Protein AF-A0A838LF25-F1 (afdb_monomer_lite)

Radius of gyration: 15.51 Å; chains: 1; bounding box: 37×24×51 Å

Structure (mmCIF, N/CA/C/O backbone):
data_AF-A0A838LF25-F1
#
_entry.id   AF-A0A838LF25-F1
#
loop_
_atom_site.group_PDB
_atom_site.id
_atom_site.type_symbol
_atom_site.label_atom_id
_atom_site.label_alt_id
_atom_site.label_comp_id
_atom_site.label_asym_id
_atom_site.label_entity_id
_atom_site.label_seq_id
_atom_site.pdbx_PDB_ins_code
_atom_site.Cartn_x
_atom_site.Cartn_y
_atom_site.Cartn_z
_atom_site.occupancy
_atom_site.B_iso_or_equiv
_atom_site.auth_seq_id
_atom_site.auth_comp_id
_atom_site.auth_asym_id
_atom_site.auth_atom_id
_atom_site.pdbx_PDB_model_num
ATOM 1 N N . MET A 1 1 ? 3.768 -1.587 -19.488 1.00 71.62 1 MET A N 1
ATOM 2 C CA . MET A 1 1 ? 3.413 -0.772 -18.300 1.00 71.62 1 MET A CA 1
ATOM 3 C C . MET A 1 1 ? 3.516 -1.615 -17.032 1.00 71.62 1 MET A C 1
ATOM 5 O O . MET A 1 1 ? 2.517 -2.148 -16.562 1.00 71.62 1 MET A O 1
ATOM 9 N N . VAL A 1 2 ? 4.738 -1.776 -16.517 1.00 90.25 2 VAL A N 1
ATOM 10 C CA . VAL A 1 2 ? 5.050 -2.647 -15.368 1.00 90.25 2 VAL A CA 1
ATOM 11 C C . VAL A 1 2 ? 4.482 -2.074 -14.062 1.00 90.25 2 VAL A C 1
ATOM 13 O O . VAL A 1 2 ? 3.783 -2.788 -13.352 1.00 90.25 2 VAL A O 1
ATOM 16 N N . LEU A 1 3 ? 4.662 -0.769 -13.814 1.00 91.81 3 LEU A N 1
ATOM 17 C CA . LEU A 1 3 ? 4.166 -0.090 -12.608 1.00 91.81 3 LEU A CA 1
ATOM 18 C C . LEU A 1 3 ? 2.658 -0.263 -12.395 1.00 91.81 3 LEU A C 1
ATOM 20 O O . LEU A 1 3 ? 2.248 -0.703 -11.329 1.00 91.81 3 LEU A O 1
ATOM 24 N N . ARG A 1 4 ? 1.831 0.036 -13.409 1.00 92.69 4 ARG A N 1
ATOM 25 C CA . ARG A 1 4 ? 0.362 -0.065 -13.290 1.00 92.69 4 ARG A CA 1
ATOM 26 C C . ARG A 1 4 ? -0.086 -1.469 -12.893 1.00 92.69 4 ARG A C 1
ATOM 28 O O . ARG A 1 4 ? -0.935 -1.628 -12.025 1.00 92.69 4 ARG A O 1
ATOM 35 N N . ARG A 1 5 ? 0.501 -2.491 -13.525 1.00 94.06 5 ARG A N 1
ATOM 36 C CA . ARG A 1 5 ? 0.181 -3.891 -13.232 1.00 94.06 5 ARG A CA 1
ATOM 37 C C . ARG A 1 5 ? 0.555 -4.250 -11.797 1.00 94.06 5 ARG A C 1
ATOM 39 O O . ARG A 1 5 ? -0.249 -4.867 -11.108 1.00 94.06 5 ARG A O 1
ATOM 46 N N . THR A 1 6 ? 1.756 -3.874 -11.364 1.00 95.94 6 THR A N 1
ATOM 47 C CA . THR A 1 6 ? 2.221 -4.121 -9.997 1.00 95.94 6 THR A CA 1
ATOM 48 C C . THR A 1 6 ? 1.345 -3.398 -8.979 1.00 95.94 6 THR A C 1
ATOM 50 O O . THR A 1 6 ? 0.920 -4.025 -8.018 1.00 95.94 6 THR A O 1
ATOM 53 N N . ALA A 1 7 ? 1.010 -2.128 -9.208 1.00 96.56 7 ALA A N 1
ATOM 54 C CA . ALA A 1 7 ? 0.180 -1.347 -8.296 1.00 96.56 7 ALA A CA 1
ATOM 55 C C . ALA A 1 7 ? -1.204 -1.988 -8.083 1.00 96.56 7 ALA A C 1
ATOM 57 O O . ALA A 1 7 ? -1.589 -2.242 -6.946 1.00 96.56 7 ALA A O 1
ATOM 58 N N . HIS A 1 8 ? -1.890 -2.387 -9.160 1.00 97.19 8 HIS A N 1
ATOM 59 C CA . HIS A 1 8 ? -3.169 -3.098 -9.038 1.00 97.19 8 HIS A CA 1
ATOM 60 C C . HIS A 1 8 ? -3.037 -4.496 -8.416 1.00 97.19 8 HIS A C 1
ATOM 62 O O . HIS A 1 8 ? -3.968 -4.971 -7.769 1.00 97.19 8 HIS A O 1
ATOM 68 N N . ALA A 1 9 ? -1.894 -5.169 -8.577 1.00 97.56 9 ALA A N 1
ATOM 69 C CA . ALA A 1 9 ? -1.640 -6.435 -7.891 1.00 97.56 9 ALA A CA 1
ATOM 70 C C . ALA A 1 9 ? -1.442 -6.240 -6.377 1.00 97.56 9 ALA A C 1
ATOM 72 O O . ALA A 1 9 ? -1.917 -7.064 -5.595 1.00 97.56 9 ALA A O 1
ATOM 73 N N . ILE A 1 10 ? -0.784 -5.149 -5.964 1.00 98.06 10 ILE A N 1
ATOM 74 C CA . ILE A 1 10 ? -0.663 -4.756 -4.552 1.00 98.06 10 ILE A CA 1
ATOM 75 C C . ILE A 1 10 ? -2.045 -4.413 -3.996 1.00 98.06 10 ILE A C 1
ATOM 77 O O . ILE A 1 10 ? -2.414 -4.944 -2.956 1.00 98.06 10 ILE A O 1
ATOM 81 N N . GLU A 1 11 ? -2.834 -3.601 -4.703 1.00 98.00 11 GLU A N 1
ATOM 82 C CA . GLU A 1 11 ? -4.208 -3.251 -4.318 1.00 98.00 11 GLU A CA 1
ATOM 83 C C . GLU A 1 11 ? -5.072 -4.502 -4.106 1.00 98.00 11 GLU A C 1
ATOM 85 O O . GLU A 1 11 ? -5.653 -4.680 -3.037 1.00 98.00 11 GLU A O 1
ATOM 90 N N . ALA A 1 12 ? -5.095 -5.418 -5.078 1.00 97.81 12 ALA A N 1
ATOM 91 C CA . ALA A 1 12 ? -5.848 -6.666 -4.971 1.00 97.81 12 ALA A CA 1
ATOM 92 C C . ALA A 1 12 ? -5.354 -7.547 -3.810 1.00 97.81 12 ALA A C 1
ATOM 94 O O . ALA A 1 12 ? -6.156 -8.148 -3.092 1.00 97.81 12 ALA A O 1
ATOM 95 N N . GLY A 1 13 ? -4.035 -7.613 -3.599 1.00 97.75 13 GLY A N 1
ATOM 96 C CA . GLY A 1 13 ? -3.437 -8.328 -2.474 1.00 97.75 13 GLY A CA 1
ATOM 97 C C . GLY A 1 13 ? -3.828 -7.724 -1.125 1.00 97.75 13 GLY A C 1
ATOM 98 O O . GLY A 1 13 ? -4.199 -8.459 -0.212 1.00 97.75 13 GLY A O 1
ATOM 99 N N . ALA A 1 14 ? -3.805 -6.398 -1.021 1.00 97.50 14 ALA A N 1
ATOM 100 C CA . ALA A 1 14 ? -4.174 -5.659 0.177 1.00 97.50 14 ALA A CA 1
ATOM 101 C C . ALA A 1 14 ? -5.666 -5.832 0.488 1.00 97.50 14 ALA A C 1
ATOM 103 O O . ALA A 1 14 ? -6.027 -6.118 1.625 1.00 97.50 14 ALA A O 1
ATOM 104 N N . GLN A 1 15 ? -6.532 -5.769 -0.526 1.00 97.19 15 GLN A N 1
ATOM 105 C CA . GLN A 1 15 ? -7.967 -6.033 -0.386 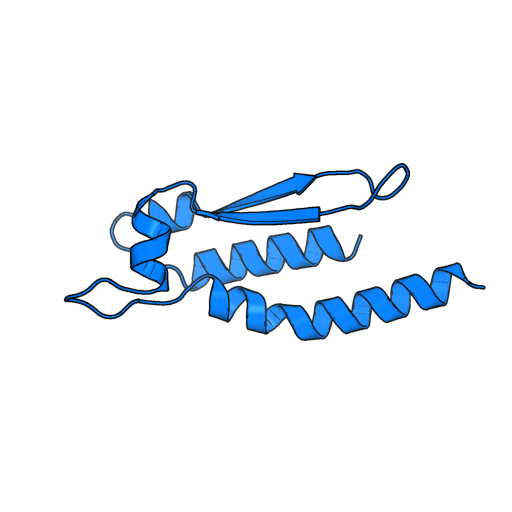1.00 97.19 15 GLN A CA 1
ATOM 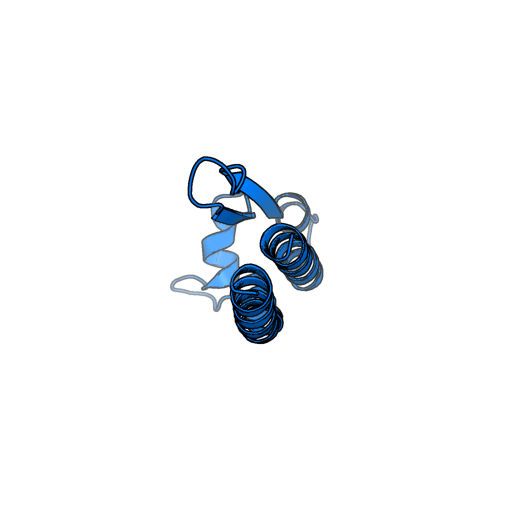106 C C . GLN A 1 15 ? -8.271 -7.472 0.054 1.00 97.19 15 GLN A C 1
ATOM 108 O O . GLN A 1 15 ? -9.236 -7.692 0.784 1.00 97.19 15 GLN A O 1
ATOM 113 N N . ALA A 1 16 ? -7.477 -8.452 -0.386 1.00 97.12 16 ALA A N 1
ATOM 114 C CA . ALA A 1 16 ? -7.640 -9.853 0.005 1.00 97.12 16 ALA A CA 1
ATOM 115 C C . ALA A 1 16 ? -7.166 -10.136 1.440 1.00 97.12 16 ALA A C 1
ATOM 117 O O . ALA A 1 16 ? -7.683 -11.044 2.085 1.00 97.12 16 ALA A O 1
ATOM 118 N N . LEU A 1 17 ? -6.176 -9.382 1.922 1.00 96.81 17 LEU A N 1
ATOM 119 C CA . LEU A 1 17 ? -5.636 -9.502 3.276 1.00 96.81 17 LEU A CA 1
ATOM 120 C C . LEU A 1 17 ? -6.370 -8.634 4.300 1.00 96.81 17 LEU A C 1
ATOM 122 O O . LEU A 1 17 ? -6.278 -8.905 5.496 1.00 96.81 17 LEU A O 1
ATOM 126 N N . ALA A 1 18 ? -7.072 -7.596 3.845 1.00 95.50 18 ALA A N 1
ATOM 127 C CA . ALA A 1 18 ? -7.769 -6.673 4.721 1.00 95.50 18 ALA A CA 1
ATOM 128 C C . ALA A 1 18 ? -8.804 -7.416 5.586 1.00 95.50 18 ALA A C 1
ATOM 130 O O . ALA A 1 18 ? -9.623 -8.172 5.049 1.00 95.50 18 ALA A O 1
ATOM 131 N N . PRO A 1 19 ? -8.815 -7.189 6.911 1.00 92.12 19 PRO A N 1
ATOM 132 C CA . PRO A 1 19 ? -9.817 -7.775 7.785 1.00 92.12 19 PRO A CA 1
ATOM 133 C C . PRO A 1 19 ? -11.213 -7.286 7.392 1.00 92.12 19 PRO A C 1
ATOM 135 O O . PRO A 1 19 ? -11.430 -6.106 7.101 1.00 92.12 19 PRO A O 1
ATOM 138 N N . VAL A 1 20 ? -12.166 -8.217 7.368 1.00 88.06 20 VAL A N 1
ATOM 139 C CA . VAL A 1 20 ? -13.538 -7.952 6.937 1.00 88.06 20 VAL A CA 1
ATOM 140 C C . VAL A 1 20 ? -14.459 -8.016 8.143 1.00 88.06 20 VAL A C 1
ATOM 142 O O . VAL A 1 20 ? -14.742 -9.094 8.655 1.00 88.06 20 VAL A O 1
ATOM 145 N N . ASP A 1 21 ? -14.930 -6.845 8.556 1.00 83.19 21 ASP A N 1
ATOM 146 C CA . ASP A 1 21 ? -16.114 -6.705 9.405 1.00 83.19 21 ASP A CA 1
ATOM 147 C C . ASP A 1 21 ? -17.294 -6.241 8.532 1.00 83.19 21 ASP A C 1
ATOM 149 O O . ASP A 1 21 ? -18.008 -7.053 7.947 1.00 83.19 21 ASP A O 1
ATOM 153 N N . THR A 1 22 ? -17.396 -4.932 8.286 1.00 88.19 22 THR A N 1
ATOM 154 C CA . THR A 1 22 ? -18.370 -4.332 7.350 1.00 88.19 22 THR A CA 1
ATOM 155 C C . THR A 1 22 ? -17.862 -4.239 5.907 1.00 88.19 22 THR A C 1
ATOM 157 O O . THR A 1 22 ? -18.627 -3.951 4.989 1.00 88.19 22 THR A O 1
ATOM 160 N N . GLY A 1 23 ? -16.561 -4.461 5.690 1.00 92.50 23 GLY A N 1
ATOM 161 C CA . GLY A 1 23 ? -15.905 -4.361 4.383 1.00 92.50 23 GLY A CA 1
ATOM 162 C C . GLY A 1 23 ? -15.471 -2.949 3.969 1.00 92.50 23 GLY A C 1
ATOM 163 O O . GLY A 1 23 ? -14.821 -2.814 2.934 1.00 92.50 23 GLY A O 1
ATOM 164 N N . THR A 1 24 ? -15.748 -1.911 4.769 1.00 95.56 24 THR A N 1
ATOM 165 C CA . THR A 1 24 ? -15.383 -0.515 4.451 1.00 95.56 24 THR A CA 1
ATOM 166 C C . THR A 1 24 ? -13.883 -0.337 4.226 1.00 95.56 24 THR A C 1
ATOM 168 O O . THR A 1 24 ? -13.487 0.265 3.232 1.00 95.56 24 THR A O 1
ATOM 171 N N . LEU A 1 25 ? -13.041 -0.908 5.098 1.00 95.06 25 LEU A N 1
ATOM 172 C CA . LEU A 1 25 ? -11.587 -0.850 4.937 1.00 95.06 25 LEU A CA 1
ATOM 173 C C . LEU A 1 25 ? -11.163 -1.433 3.589 1.00 95.06 25 LEU A C 1
ATOM 175 O O . LEU A 1 25 ? -10.497 -0.761 2.809 1.00 95.06 25 LEU A O 1
ATOM 179 N N . ARG A 1 26 ? -11.610 -2.657 3.289 1.00 95.38 26 ARG A N 1
ATOM 180 C CA . ARG A 1 26 ? -11.324 -3.332 2.022 1.00 95.38 26 ARG A CA 1
ATOM 181 C C . ARG A 1 26 ? -11.762 -2.490 0.821 1.00 95.38 26 ARG A C 1
ATOM 183 O O . ARG A 1 26 ? -10.991 -2.339 -0.116 1.00 95.38 26 ARG A O 1
ATOM 190 N N . ALA A 1 27 ? -1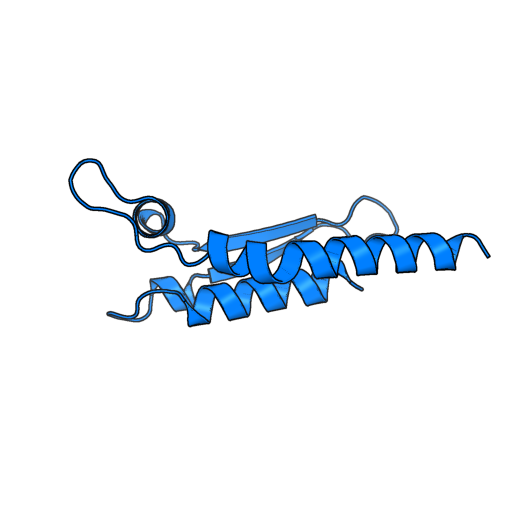2.974 -1.942 0.851 1.00 96.50 27 ALA A N 1
ATOM 191 C CA . ALA A 1 27 ? -13.510 -1.129 -0.240 1.00 96.50 27 ALA A CA 1
ATOM 192 C C . ALA A 1 27 ? -12.786 0.220 -0.409 1.00 96.50 27 ALA A C 1
ATOM 194 O O . ALA A 1 27 ? -12.808 0.791 -1.494 1.00 96.50 27 ALA A O 1
ATOM 195 N N . SER A 1 28 ? -12.149 0.727 0.649 1.00 96.19 28 SER A N 1
ATOM 196 C CA . SER A 1 28 ? -11.420 2.001 0.631 1.00 96.19 28 SER A CA 1
ATOM 197 C C . SER A 1 28 ? -10.007 1.912 0.051 1.00 96.19 28 SER A C 1
ATOM 199 O O . SER A 1 28 ? -9.402 2.945 -0.229 1.00 96.19 28 SER A O 1
ATOM 201 N N . ILE A 1 29 ? -9.459 0.701 -0.101 1.00 97.19 29 ILE A N 1
ATOM 202 C CA . ILE A 1 29 ? -8.113 0.500 -0.641 1.00 97.19 29 ILE A CA 1
ATOM 203 C C . ILE A 1 29 ? -8.156 0.722 -2.146 1.00 97.19 29 ILE A C 1
ATOM 205 O O . ILE A 1 29 ? -8.831 -0.022 -2.860 1.00 97.19 29 ILE A O 1
ATOM 209 N N . SER A 1 30 ? -7.413 1.720 -2.614 1.00 97.06 30 SER A N 1
ATOM 210 C CA . SER A 1 30 ? -7.369 2.104 -4.024 1.00 97.06 30 SER A CA 1
ATOM 211 C C . SER A 1 30 ? -5.956 2.473 -4.471 1.00 97.06 30 SER A C 1
ATOM 213 O O . SER A 1 30 ? -5.075 2.735 -3.648 1.00 97.06 30 SER A O 1
ATOM 215 N N . THR A 1 31 ? -5.747 2.472 -5.788 1.00 97.38 31 THR A N 1
ATOM 216 C CA . THR A 1 31 ? -4.509 2.920 -6.432 1.00 97.38 31 THR A CA 1
ATOM 217 C C . THR A 1 31 ? -4.725 4.259 -7.130 1.00 97.38 31 THR A C 1
ATOM 219 O O . THR A 1 31 ? -5.574 4.368 -8.016 1.00 97.38 31 THR A O 1
ATOM 222 N N . THR A 1 32 ? -3.883 5.243 -6.826 1.00 95.75 32 THR A N 1
ATOM 223 C CA . THR A 1 32 ? -3.777 6.496 -7.584 1.00 95.75 32 THR A CA 1
ATOM 224 C C . THR A 1 32 ? -2.486 6.495 -8.394 1.00 95.75 32 THR A C 1
ATOM 226 O O . THR A 1 32 ? -1.398 6.327 -7.850 1.00 95.75 32 THR A O 1
ATOM 229 N N . LEU A 1 33 ? -2.596 6.668 -9.713 1.00 93.12 33 LEU A N 1
ATOM 230 C CA . LEU A 1 33 ? -1.453 6.736 -10.625 1.00 93.12 33 LEU A CA 1
ATOM 231 C C . LEU A 1 33 ? -1.175 8.188 -11.009 1.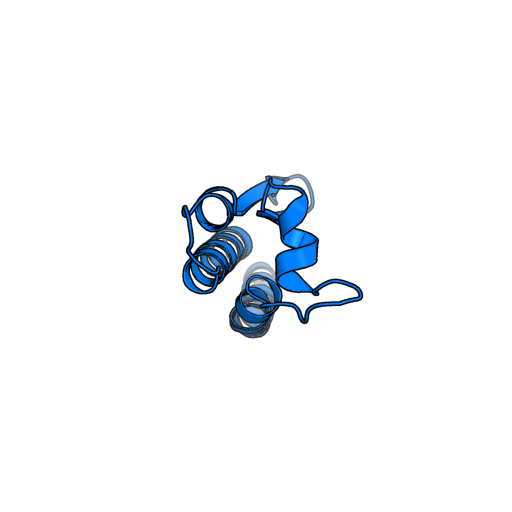00 93.12 33 LEU A C 1
ATOM 233 O O . LEU A 1 33 ? -2.077 8.886 -11.470 1.00 93.12 33 LEU A O 1
ATOM 237 N N . SER A 1 34 ? 0.086 8.593 -10.908 1.00 92.50 34 SER A N 1
ATOM 238 C CA . SER A 1 34 ? 0.552 9.930 -11.272 1.00 92.50 34 SER A CA 1
ATOM 239 C C . SER A 1 34 ? 1.636 9.847 -12.345 1.00 92.50 34 SER A C 1
ATOM 241 O O . SER A 1 34 ? 2.522 8.993 -12.293 1.00 92.50 34 SER A O 1
ATOM 243 N N . GLY A 1 35 ? 1.560 10.743 -13.331 1.00 86.44 35 GLY A N 1
ATOM 244 C CA . GLY A 1 35 ? 2.479 10.784 -14.471 1.00 86.44 35 GLY A CA 1
ATOM 245 C C . GLY A 1 35 ? 2.151 9.786 -15.591 1.00 86.44 35 GLY A C 1
ATOM 246 O O . GLY A 1 35 ? 1.364 8.847 -15.439 1.00 86.44 35 GLY A O 1
ATOM 247 N N . ASP A 1 36 ? 2.758 10.007 -16.758 1.00 78.56 36 ASP A N 1
ATOM 248 C CA . ASP A 1 36 ? 2.539 9.217 -17.978 1.00 78.56 36 ASP A CA 1
ATOM 249 C C . ASP A 1 36 ? 3.766 8.398 -18.415 1.00 78.56 36 ASP A C 1
ATOM 251 O O . ASP A 1 36 ? 3.667 7.607 -19.356 1.00 78.56 36 ASP A O 1
ATOM 255 N N . GLY A 1 37 ? 4.909 8.570 -17.738 1.00 72.75 37 GLY A N 1
ATOM 256 C CA . GLY A 1 37 ? 6.180 7.930 -18.082 1.00 72.75 37 GLY A CA 1
ATOM 257 C C . GLY A 1 37 ? 6.809 8.428 -19.388 1.00 72.75 37 GLY A C 1
ATOM 258 O O . GLY A 1 37 ? 7.841 7.904 -19.788 1.00 72.75 37 GLY A O 1
ATOM 259 N N . ARG A 1 38 ? 6.199 9.410 -20.064 1.00 72.06 38 ARG A N 1
ATOM 260 C CA . ARG A 1 38 ? 6.697 10.016 -21.312 1.00 72.06 38 ARG A CA 1
ATOM 261 C C . ARG A 1 38 ? 7.344 11.369 -21.055 1.00 72.06 38 ARG A C 1
ATOM 263 O O . ARG A 1 38 ? 8.354 11.694 -21.666 1.00 72.06 38 ARG A O 1
ATOM 270 N N . SER A 1 39 ? 6.738 12.139 -20.155 1.00 67.00 39 SER A N 1
ATOM 271 C CA . SER A 1 39 ? 7.081 13.539 -19.882 1.00 67.00 39 SER A CA 1
ATOM 272 C C . SER A 1 39 ? 7.675 13.733 -18.481 1.00 67.00 39 SER A C 1
ATOM 274 O O . SER A 1 39 ? 8.166 14.809 -18.154 1.00 67.00 39 SER A O 1
ATOM 276 N N . GLY A 1 40 ? 7.610 12.699 -17.637 1.00 74.12 40 GLY A N 1
ATOM 277 C CA . GLY A 1 40 ? 8.060 12.714 -16.250 1.00 74.12 40 GLY A CA 1
ATOM 278 C C . GLY A 1 40 ? 7.976 11.332 -15.604 1.00 74.12 40 GLY A C 1
ATOM 279 O O . GLY A 1 40 ? 7.481 10.376 -16.208 1.00 74.12 40 GLY A O 1
ATOM 280 N N . ALA A 1 41 ? 8.469 11.231 -14.368 1.00 82.50 41 ALA A N 1
ATOM 281 C CA . ALA A 1 41 ? 8.429 9.989 -13.606 1.00 82.50 41 ALA A CA 1
ATOM 282 C C . ALA A 1 41 ? 6.982 9.529 -13.380 1.00 82.50 41 ALA A C 1
ATOM 284 O O . ALA A 1 41 ? 6.087 10.333 -13.115 1.00 82.50 41 ALA A O 1
ATOM 285 N N . MET A 1 42 ? 6.769 8.220 -13.481 1.00 89.12 42 MET A N 1
ATOM 286 C CA . MET A 1 42 ? 5.491 7.594 -13.178 1.00 89.12 42 MET A CA 1
ATOM 287 C C . MET A 1 42 ? 5.522 7.060 -11.745 1.00 89.12 42 MET A C 1
ATOM 289 O O . MET A 1 42 ? 6.460 6.349 -11.380 1.00 89.12 42 MET A O 1
ATOM 293 N N . SER A 1 43 ? 4.504 7.366 -10.947 1.00 91.69 43 SER A N 1
ATOM 294 C CA . SER A 1 43 ? 4.366 6.878 -9.573 1.00 91.69 43 SER A CA 1
ATOM 295 C C . SER A 1 43 ? 2.972 6.307 -9.319 1.00 91.69 43 SER A C 1
ATOM 297 O O . SER A 1 43 ? 2.013 6.599 -10.037 1.00 91.69 43 SER A O 1
ATOM 299 N N . ALA A 1 44 ? 2.881 5.432 -8.320 1.00 94.31 44 ALA A N 1
ATOM 300 C CA . ALA A 1 44 ? 1.633 4.850 -7.856 1.00 94.31 44 ALA A CA 1
ATOM 301 C C . ALA A 1 44 ? 1.565 4.984 -6.335 1.00 94.31 44 ALA A C 1
ATOM 303 O O . ALA A 1 44 ? 2.504 4.595 -5.642 1.00 94.31 44 ALA A O 1
ATOM 304 N N . GLU A 1 45 ? 0.460 5.519 -5.839 1.00 96.38 45 GLU A N 1
ATOM 305 C CA . GLU A 1 45 ? 0.121 5.558 -4.422 1.00 96.38 45 GLU A CA 1
ATOM 306 C C . GLU A 1 45 ? -0.975 4.524 -4.172 1.00 96.38 45 GLU A C 1
ATOM 308 O O . GLU A 1 45 ? -1.990 4.522 -4.870 1.00 96.38 45 GLU A O 1
ATOM 313 N N . ILE A 1 46 ? -0.746 3.613 -3.225 1.00 97.38 46 ILE A N 1
ATOM 314 C CA . ILE A 1 46 ? -1.686 2.545 -2.878 1.00 97.38 46 ILE A CA 1
ATOM 315 C C . ILE A 1 46 ? -1.955 2.623 -1.384 1.00 97.38 46 ILE A C 1
ATOM 317 O O . ILE A 1 46 ? -1.020 2.579 -0.585 1.00 97.38 46 ILE A O 1
ATOM 321 N N . GLY A 1 47 ? -3.225 2.697 -1.006 1.00 96.38 47 GLY A N 1
ATOM 322 C CA . GLY A 1 47 ? -3.596 2.740 0.398 1.00 96.38 47 GLY A CA 1
ATOM 323 C C . GLY A 1 47 ? -5.098 2.865 0.624 1.00 96.38 47 GLY A C 1
ATOM 324 O O . GLY A 1 47 ? -5.862 3.068 -0.325 1.00 96.38 47 GLY A O 1
ATOM 325 N N . PRO A 1 48 ? -5.536 2.703 1.880 1.00 96.00 48 PRO A N 1
ATOM 326 C CA . PRO A 1 48 ? -6.904 2.993 2.281 1.00 96.00 48 PRO A CA 1
ATOM 327 C C . PRO A 1 48 ? -7.161 4.506 2.303 1.00 96.00 48 PRO A C 1
ATOM 329 O O . PRO A 1 48 ? -6.299 5.279 2.711 1.00 96.00 48 PRO A O 1
ATOM 332 N N . THR A 1 49 ? -8.374 4.927 1.946 1.00 95.50 49 THR A N 1
ATOM 333 C CA . THR A 1 49 ? -8.828 6.321 2.132 1.00 95.50 49 THR A CA 1
ATOM 334 C C . THR A 1 49 ? -9.418 6.590 3.517 1.00 95.50 49 THR A C 1
ATOM 336 O O . THR A 1 49 ? -9.774 7.724 3.827 1.00 95.50 49 THR A O 1
ATOM 339 N N . VAL A 1 50 ? -9.547 5.556 4.352 1.00 95.62 50 VAL A N 1
ATOM 340 C CA . VAL A 1 50 ? -10.046 5.676 5.725 1.00 95.62 50 VAL A CA 1
ATOM 341 C C . VAL A 1 50 ? -8.909 5.928 6.713 1.00 95.62 50 VAL A C 1
ATOM 343 O O . VAL A 1 50 ? -7.911 5.206 6.722 1.00 95.62 50 VAL A O 1
ATOM 346 N N . ASP A 1 51 ? -9.106 6.891 7.613 1.00 94.19 51 ASP A N 1
ATOM 347 C CA . ASP A 1 51 ? -8.081 7.327 8.574 1.00 94.19 51 ASP A CA 1
ATOM 348 C C . ASP A 1 51 ? -7.604 6.202 9.503 1.00 94.19 51 ASP A C 1
ATOM 350 O O . ASP A 1 51 ? -6.430 6.126 9.861 1.00 94.19 51 ASP A O 1
ATOM 354 N N . TYR A 1 52 ? -8.498 5.281 9.876 1.00 93.75 52 TYR A N 1
ATOM 355 C CA . TYR A 1 52 ? -8.156 4.188 10.786 1.00 93.75 52 TYR A CA 1
ATOM 356 C C . TYR A 1 52 ? -7.321 3.074 10.136 1.00 93.75 52 TYR A C 1
ATOM 358 O O . TYR A 1 52 ? -6.847 2.181 10.841 1.00 93.75 52 TYR A O 1
ATOM 366 N N . GLY A 1 53 ? -7.107 3.111 8.815 1.00 95.06 53 GLY A N 1
ATOM 367 C CA . GLY A 1 53 ? -6.323 2.103 8.099 1.00 95.06 53 GLY A CA 1
ATOM 368 C C . GLY A 1 53 ? -4.886 1.980 8.615 1.00 95.06 53 GLY A C 1
ATOM 369 O O . GLY A 1 53 ? -4.351 0.874 8.671 1.00 95.06 53 GLY A O 1
ATOM 370 N N . ILE A 1 54 ? -4.291 3.083 9.084 1.00 96.31 54 ILE A N 1
ATOM 371 C CA . ILE A 1 54 ? -2.949 3.073 9.684 1.00 96.31 54 ILE A CA 1
ATOM 372 C C . ILE A 1 54 ? -2.903 2.272 10.990 1.00 96.31 54 ILE A C 1
ATOM 374 O O . ILE A 1 54 ? -1.972 1.501 11.216 1.00 96.31 54 ILE A O 1
ATOM 378 N N . TYR A 1 55 ? -3.930 2.404 11.829 1.00 96.44 55 TYR A N 1
ATOM 379 C CA . TYR A 1 55 ? -4.037 1.645 13.071 1.00 96.44 55 TYR A CA 1
ATOM 380 C C . TYR A 1 55 ? -4.342 0.178 12.792 1.00 96.44 55 TYR A C 1
ATOM 382 O O . TYR A 1 55 ? -3.891 -0.688 13.535 1.00 96.44 55 TYR A O 1
ATOM 390 N N . GLN A 1 56 ? -5.066 -0.116 11.707 1.00 96.31 56 GLN A N 1
ATOM 391 C CA . GLN A 1 56 ? -5.268 -1.496 11.294 1.00 96.31 56 GLN A CA 1
ATOM 392 C C . GLN A 1 56 ? -3.951 -2.147 10.862 1.00 96.31 56 GLN A C 1
ATOM 394 O O . GLN A 1 56 ? -3.700 -3.281 11.251 1.00 96.31 56 GLN A O 1
ATOM 399 N N . GLU A 1 57 ? -3.106 -1.444 10.106 1.00 97.00 57 GLU A N 1
ATOM 400 C CA . GLU A 1 57 ? -1.822 -1.974 9.634 1.00 97.00 57 GLU A CA 1
ATOM 401 C C . GLU A 1 57 ? -0.830 -2.183 10.790 1.00 97.00 57 GLU A C 1
ATOM 403 O O . GLU A 1 57 ? -0.288 -3.274 10.958 1.00 97.00 57 GLU A O 1
ATOM 408 N N . TYR A 1 58 ? -0.612 -1.152 11.611 1.00 97.31 58 TYR A N 1
ATOM 409 C CA . TYR A 1 58 ? 0.485 -1.126 12.588 1.00 97.31 58 TYR A CA 1
ATOM 410 C C . TYR A 1 58 ? 0.056 -1.397 14.032 1.00 97.31 58 TYR A C 1
ATOM 412 O O . TYR A 1 58 ? 0.893 -1.711 14.878 1.00 97.31 58 TYR A O 1
ATOM 420 N N . GLY A 1 59 ? -1.239 -1.314 14.321 1.00 96.69 59 GLY A N 1
ATOM 421 C CA . GLY A 1 59 ? -1.777 -1.411 15.671 1.00 96.69 59 GLY A CA 1
ATOM 422 C C . GLY A 1 59 ? -1.835 -0.069 16.390 1.00 96.69 59 GLY A C 1
ATOM 423 O O . GLY A 1 59 ? -1.583 1.003 15.837 1.00 96.69 59 GLY A O 1
ATOM 424 N N . THR A 1 60 ? -2.196 -0.149 17.662 1.00 95.50 60 THR A N 1
ATOM 425 C CA . THR A 1 60 ? -2.284 0.975 18.594 1.00 95.50 60 THR A CA 1
ATOM 426 C C . THR A 1 60 ? -1.449 0.678 19.839 1.00 95.50 60 THR A C 1
ATOM 428 O O . THR A 1 60 ? -0.812 -0.368 19.951 1.00 95.50 60 THR A O 1
ATOM 431 N N . SER A 1 61 ? -1.456 1.584 20.818 1.00 95.69 61 SER A N 1
ATOM 432 C CA . SER A 1 61 ? -0.762 1.377 22.095 1.00 95.69 61 SER A CA 1
ATOM 433 C C . SER A 1 61 ? -1.296 0.195 22.914 1.00 95.69 61 SER A C 1
ATOM 435 O O . SER A 1 61 ? -0.603 -0.273 23.815 1.00 95.69 61 SER A O 1
ATOM 437 N N . THR A 1 62 ? -2.511 -0.283 22.633 1.00 95.62 62 THR A N 1
ATOM 438 C CA . THR A 1 62 ? -3.193 -1.319 23.424 1.00 95.62 62 THR A CA 1
ATOM 439 C C . THR A 1 62 ? -3.551 -2.570 22.627 1.00 95.62 62 THR A C 1
ATOM 441 O O . THR A 1 62 ? -3.912 -3.580 23.231 1.00 95.62 62 THR A O 1
ATOM 444 N N . GLN A 1 63 ? -3.449 -2.536 21.295 1.00 95.38 63 GLN A N 1
ATOM 445 C CA . GLN A 1 63 ? -3.809 -3.656 20.430 1.00 95.38 63 GLN A CA 1
ATOM 446 C C . GLN A 1 63 ? -2.810 -3.807 19.273 1.00 95.38 63 GLN A C 1
ATOM 448 O O . GLN A 1 63 ? -2.478 -2.807 18.635 1.00 95.38 63 GLN A O 1
ATOM 453 N N . PRO A 1 64 ? -2.344 -5.032 18.962 1.00 96.44 64 PRO A N 1
ATOM 454 C CA . PRO A 1 64 ? -1.475 -5.258 17.811 1.00 96.44 64 PRO A CA 1
ATOM 455 C C . PRO A 1 64 ? -2.202 -4.997 16.485 1.00 96.44 64 PRO A C 1
ATOM 457 O O . PRO A 1 64 ? -3.416 -5.183 16.379 1.00 96.44 64 PRO A O 1
ATOM 460 N N . GLY A 1 65 ? -1.438 -4.605 15.465 1.00 96.25 65 GLY A N 1
ATOM 461 C CA . GLY A 1 65 ? -1.939 -4.447 14.102 1.00 96.25 65 GLY A CA 1
ATOM 462 C C . GLY A 1 65 ? -2.291 -5.779 13.445 1.00 96.25 65 GLY A C 1
ATOM 463 O O . GLY A 1 65 ? -1.822 -6.846 13.842 1.00 96.25 65 GLY A O 1
ATOM 464 N N . THR A 1 66 ? -3.109 -5.706 12.403 1.00 96.25 66 THR A N 1
ATOM 465 C CA . THR A 1 66 ? -3.351 -6.783 11.436 1.00 96.25 66 THR A CA 1
ATOM 466 C C . THR A 1 66 ? -2.907 -6.286 10.058 1.00 96.25 66 THR A C 1
ATOM 468 O O . THR A 1 66 ? -3.725 -5.731 9.319 1.00 96.25 66 THR A O 1
ATOM 471 N N . PRO A 1 67 ? -1.614 -6.451 9.722 1.00 97.12 67 PRO A N 1
ATOM 472 C CA . PRO A 1 67 ? -1.051 -5.947 8.478 1.00 97.12 67 PRO A CA 1
ATOM 473 C C . PRO A 1 67 ? -1.738 -6.543 7.248 1.00 97.12 67 PRO A C 1
ATOM 475 O O . PRO A 1 67 ? -1.949 -7.755 7.161 1.00 97.12 67 PRO A O 1
ATOM 478 N N . PHE A 1 68 ? -2.034 -5.694 6.272 1.00 97.31 68 PHE A N 1
ATOM 479 C CA . PHE A 1 68 ? -2.652 -6.061 5.001 1.00 97.31 68 PHE A CA 1
ATOM 480 C C . PHE A 1 68 ? -1.929 -5.423 3.812 1.00 97.31 68 PHE A C 1
ATOM 482 O O . PHE A 1 68 ? -1.790 -6.069 2.771 1.00 97.31 68 PHE A O 1
ATOM 489 N N . LEU A 1 69 ? -1.426 -4.193 3.956 1.00 97.38 69 LEU A N 1
ATOM 490 C CA . LEU A 1 69 ? -0.782 -3.454 2.872 1.00 97.38 69 LEU A CA 1
ATOM 491 C C . LEU A 1 69 ? 0.702 -3.814 2.739 1.00 97.38 69 LEU A C 1
ATOM 493 O O . LEU A 1 69 ? 1.150 -4.113 1.632 1.00 97.38 69 LEU A O 1
ATOM 497 N N . GLY A 1 70 ? 1.447 -3.859 3.846 1.00 97.00 70 GLY A N 1
ATOM 498 C CA . GLY A 1 70 ? 2.858 -4.257 3.867 1.00 97.00 70 GLY A CA 1
ATOM 499 C C . GLY A 1 70 ? 3.080 -5.654 3.277 1.00 97.00 70 GLY A C 1
ATOM 500 O O . GLY A 1 70 ? 3.810 -5.789 2.294 1.00 97.00 70 GLY A O 1
ATOM 501 N N . PRO A 1 71 ? 2.360 -6.693 3.743 1.00 98.00 71 PRO A N 1
ATOM 502 C CA . PRO A 1 71 ? 2.488 -8.028 3.165 1.00 98.00 71 PRO A CA 1
ATOM 503 C C . PRO A 1 71 ? 2.053 -8.109 1.691 1.00 98.00 71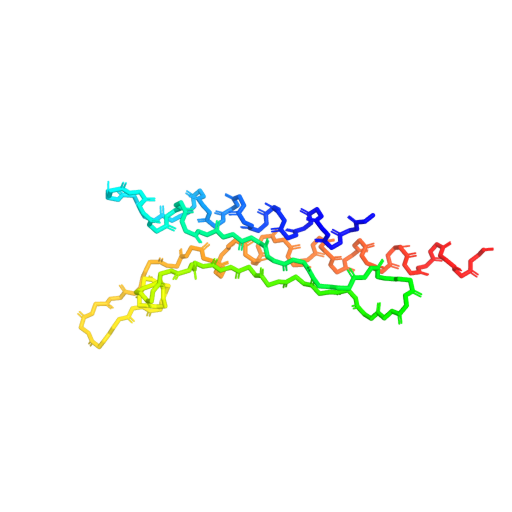 PRO A C 1
ATOM 505 O O . PRO A 1 71 ? 2.544 -8.960 0.947 1.00 98.00 71 PRO A O 1
ATOM 508 N N . ALA A 1 72 ? 1.121 -7.258 1.243 1.00 97.69 72 ALA A N 1
ATOM 509 C CA . ALA A 1 72 ? 0.739 -7.186 -0.167 1.00 97.69 72 ALA A CA 1
ATOM 510 C C . ALA A 1 72 ? 1.845 -6.566 -1.032 1.00 97.69 72 ALA A C 1
ATOM 512 O O . ALA A 1 72 ? 2.097 -7.050 -2.138 1.00 97.69 72 ALA A O 1
ATOM 513 N N . TYR A 1 73 ? 2.522 -5.539 -0.517 1.00 97.50 73 TYR A N 1
ATOM 514 C CA . TYR A 1 73 ? 3.679 -4.914 -1.149 1.00 97.50 73 TYR A CA 1
ATOM 515 C C . TYR A 1 73 ? 4.857 -5.889 -1.270 1.00 97.50 73 TYR A C 1
ATOM 517 O O . TYR A 1 73 ? 5.384 -6.083 -2.371 1.00 97.50 73 TYR A O 1
ATOM 525 N N . ASP A 1 74 ? 5.209 -6.574 -0.180 1.00 97.62 74 ASP A N 1
ATOM 526 C CA . ASP A 1 74 ? 6.352 -7.497 -0.133 1.00 97.62 74 ASP A CA 1
ATOM 527 C C . ASP A 1 74 ? 6.227 -8.631 -1.159 1.00 97.62 74 ASP A C 1
ATOM 529 O O . ASP A 1 74 ? 7.204 -9.041 -1.783 1.00 97.62 74 ASP A O 1
ATOM 533 N N . ARG A 1 75 ? 5.001 -9.099 -1.420 1.00 97.38 75 ARG A N 1
ATOM 534 C CA . ARG A 1 75 ? 4.733 -10.123 -2.446 1.00 97.38 75 ARG A CA 1
ATOM 535 C C . ARG A 1 75 ? 5.043 -9.666 -3.871 1.00 97.38 75 ARG A C 1
ATOM 537 O O . ARG A 1 75 ? 5.184 -10.514 -4.750 1.00 97.38 75 ARG A O 1
ATOM 544 N N . GLN A 1 76 ? 5.085 -8.361 -4.127 1.00 96.44 76 GLN A N 1
ATOM 545 C CA . GLN A 1 76 ? 5.177 -7.800 -5.477 1.00 96.44 76 GLN A CA 1
ATOM 546 C C . GLN A 1 76 ? 6.513 -7.103 -5.757 1.00 96.44 76 GLN A C 1
ATOM 548 O O . GLN A 1 76 ? 6.915 -7.021 -6.922 1.00 96.44 76 GLN A O 1
ATOM 553 N N . ILE A 1 77 ? 7.216 -6.620 -4.728 1.00 94.19 77 ILE A N 1
ATOM 554 C CA . ILE A 1 77 ? 8.372 -5.731 -4.901 1.00 94.19 77 ILE A CA 1
ATOM 555 C C . ILE A 1 77 ? 9.549 -6.379 -5.646 1.00 94.19 77 ILE A C 1
ATOM 557 O O . ILE A 1 77 ? 10.147 -5.761 -6.534 1.00 94.19 77 ILE A O 1
ATOM 561 N N . ASP A 1 78 ? 9.831 -7.651 -5.373 1.00 95.25 78 ASP A N 1
ATOM 562 C CA . ASP A 1 78 ? 10.912 -8.383 -6.041 1.00 95.25 78 ASP A CA 1
ATOM 563 C C . ASP A 1 78 ? 10.630 -8.564 -7.537 1.00 95.25 78 ASP A C 1
ATOM 565 O O . ASP A 1 78 ? 11.494 -8.335 -8.390 1.00 95.25 78 ASP A O 1
ATOM 569 N N . GLY A 1 79 ? 9.397 -8.955 -7.870 1.00 94.12 79 GLY A N 1
ATOM 570 C CA . GLY A 1 79 ? 8.954 -9.123 -9.253 1.00 94.12 79 GLY A CA 1
ATOM 571 C C . GLY A 1 79 ? 8.951 -7.800 -10.014 1.00 94.12 79 GLY A C 1
ATOM 572 O O . GLY A 1 79 ? 9.395 -7.745 -11.162 1.00 94.12 79 GLY A O 1
ATOM 573 N N . TYR A 1 80 ? 8.516 -6.726 -9.356 1.00 93.75 80 TYR A N 1
ATOM 574 C CA . TYR A 1 80 ? 8.529 -5.374 -9.904 1.00 93.75 80 TYR A CA 1
ATOM 575 C C . TYR A 1 80 ? 9.941 -4.905 -10.255 1.00 93.75 80 TYR A C 1
ATOM 577 O O . TYR A 1 80 ? 10.178 -4.474 -11.383 1.00 93.75 80 TYR A O 1
ATOM 585 N N . THR A 1 81 ? 10.889 -5.059 -9.329 1.00 93.38 81 THR A N 1
ATOM 586 C CA . THR A 1 81 ? 12.282 -4.630 -9.520 1.00 93.38 81 THR A CA 1
ATOM 587 C C . THR A 1 81 ? 12.934 -5.355 -10.698 1.00 93.38 81 THR A C 1
ATOM 589 O O . THR A 1 81 ? 13.575 -4.731 -11.545 1.00 93.38 81 THR A O 1
ATOM 592 N N . ARG A 1 82 ? 12.711 -6.670 -10.820 1.00 94.06 82 ARG A N 1
ATOM 593 C CA . ARG A 1 82 ? 13.215 -7.462 -11.956 1.00 94.06 82 ARG A CA 1
ATOM 594 C C . ARG A 1 82 ? 12.581 -7.038 -13.280 1.00 94.06 82 ARG A C 1
ATOM 596 O O . ARG A 1 82 ? 13.288 -6.890 -14.273 1.00 94.06 82 ARG A O 1
ATOM 603 N N . ALA A 1 83 ? 11.265 -6.836 -13.299 1.00 91.50 83 ALA A N 1
ATOM 604 C CA . ALA A 1 83 ? 10.545 -6.429 -14.501 1.00 91.50 83 ALA A CA 1
ATOM 605 C C . ALA A 1 83 ? 10.935 -5.013 -14.961 1.00 91.50 83 ALA A C 1
ATOM 607 O O . ALA A 1 83 ? 11.041 -4.771 -16.163 1.00 91.50 83 ALA A O 1
ATOM 608 N N . LEU A 1 84 ? 11.199 -4.096 -14.025 1.00 89.56 84 LEU A N 1
ATOM 609 C CA . LEU A 1 84 ? 11.761 -2.780 -14.329 1.00 89.56 84 LEU A CA 1
ATOM 610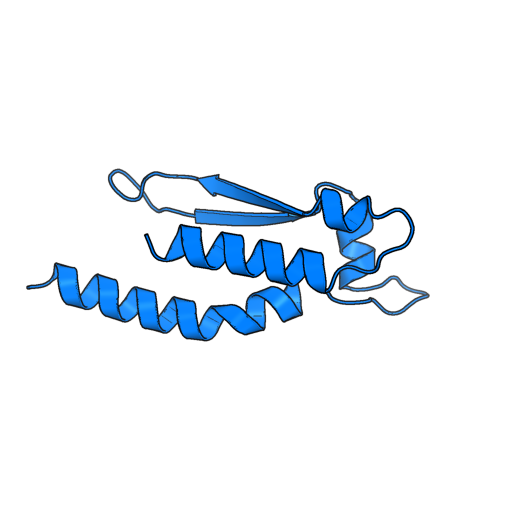 C C . LEU A 1 84 ? 13.148 -2.884 -14.966 1.00 89.56 84 LEU A C 1
ATOM 612 O O . LEU A 1 84 ? 13.385 -2.258 -15.995 1.00 89.56 84 LEU A O 1
ATOM 616 N N . ALA A 1 85 ? 14.046 -3.689 -14.389 1.00 89.81 85 ALA A N 1
ATOM 617 C CA . ALA A 1 85 ? 15.393 -3.867 -14.928 1.00 89.81 85 ALA A CA 1
ATOM 618 C C . ALA A 1 85 ? 15.372 -4.420 -16.365 1.00 89.81 85 ALA A C 1
ATOM 620 O O . ALA A 1 85 ? 16.125 -3.959 -17.218 1.00 89.81 85 ALA A O 1
ATOM 621 N N . GLN A 1 86 ? 14.471 -5.366 -16.653 1.00 89.62 86 GLN A N 1
ATOM 622 C CA . GLN A 1 86 ? 14.282 -5.909 -18.003 1.00 89.62 86 GLN A CA 1
ATOM 623 C C . GLN A 1 86 ? 13.749 -4.862 -18.986 1.00 89.62 86 GLN A C 1
ATOM 625 O O . GLN A 1 86 ? 14.248 -4.774 -20.104 1.00 89.62 86 GLN A O 1
ATOM 630 N N . ALA A 1 87 ? 12.764 -4.060 -18.568 1.00 85.62 87 ALA A N 1
ATOM 631 C CA . ALA A 1 87 ? 12.203 -3.002 -19.404 1.00 85.62 87 ALA A CA 1
ATOM 632 C C . ALA A 1 87 ? 13.258 -1.941 -19.761 1.00 85.62 87 ALA A C 1
ATOM 634 O O . ALA A 1 87 ? 13.387 -1.576 -20.927 1.00 85.62 87 ALA A O 1
ATOM 635 N N . ALA A 1 88 ? 14.066 -1.521 -18.783 1.00 82.56 88 ALA A N 1
ATOM 636 C CA . ALA A 1 88 ? 15.164 -0.586 -19.012 1.00 82.56 88 ALA A CA 1
ATOM 637 C C . ALA A 1 88 ? 16.237 -1.171 -19.947 1.00 82.56 88 ALA A C 1
ATOM 639 O O . ALA A 1 88 ? 16.724 -0.480 -20.833 1.00 82.56 88 ALA A O 1
ATOM 640 N N . ALA A 1 89 ? 16.576 -2.456 -19.801 1.00 80.62 89 ALA A N 1
ATOM 641 C CA . ALA A 1 89 ? 17.537 -3.116 -20.684 1.00 80.62 89 ALA A CA 1
ATOM 642 C C . ALA A 1 89 ? 17.044 -3.212 -22.140 1.00 80.62 89 ALA A C 1
ATOM 644 O O . ALA A 1 89 ? 17.853 -3.141 -23.061 1.00 80.62 89 ALA A O 1
ATOM 645 N N . SER A 1 90 ? 15.731 -3.357 -22.357 1.00 74.38 90 SER A N 1
ATOM 646 C CA . SER A 1 90 ? 15.144 -3.432 -23.701 1.00 74.38 90 SER A CA 1
ATOM 647 C C . SER A 1 90 ? 15.026 -2.090 -24.430 1.00 74.38 90 SER A C 1
ATOM 649 O O . SER A 1 90 ? 14.887 -2.101 -25.644 1.00 74.38 90 SER A O 1
ATOM 651 N N . GLU A 1 91 ? 15.080 -0.955 -23.726 1.00 64.31 91 GLU A N 1
ATOM 652 C CA . GLU A 1 91 ? 15.064 0.388 -24.343 1.00 64.31 91 GLU A CA 1
ATOM 653 C C . GLU A 1 91 ? 16.449 0.853 -24.826 1.00 64.31 91 GLU A C 1
ATOM 655 O O . GLU A 1 91 ? 16.552 1.862 -25.518 1.00 64.31 91 GLU A O 1
ATOM 660 N N . VAL A 1 92 ? 17.519 0.140 -24.456 1.00 57.41 92 VAL A N 1
ATOM 661 C CA . VAL A 1 92 ? 18.914 0.503 -24.776 1.00 57.41 92 VAL A CA 1
ATOM 662 C C . VAL A 1 92 ? 19.424 -0.184 -26.062 1.00 57.41 92 VAL A C 1
ATOM 664 O O . VAL A 1 92 ? 20.533 0.102 -26.513 1.00 57.41 92 VAL A O 1
ATOM 667 N N . LEU A 1 93 ? 18.616 -1.050 -26.684 1.00 44.59 93 LEU A N 1
ATOM 668 C CA . LEU A 1 93 ? 18.867 -1.695 -27.984 1.00 44.59 93 LEU A CA 1
ATOM 669 C C . LEU A 1 93 ? 17.925 -1.139 -29.056 1.00 44.59 93 LEU A C 1
ATOM 671 O O . LEU A 1 93 ? 18.405 -0.956 -30.196 1.00 44.59 93 LEU A O 1
#

pLDDT: mean 91.48, std 9.58, range [44.59, 98.06]

Foldseek 3Di:
DLQVVLQVQLLVQLLVQDDDDPSLQSVQWDKDWDDDVPPDDIDIDTHGPDPCRVCQQANDPVGGHRHRNVVSNVVRVVVSVVVVVVVVVVVVD

Secondary structure (DSSP, 8-state):
-HHHHHHHHHHHHHHHHS--SSSHHHHHEEEEEE--SSSS--EEEEEESSTTHHHHHHB-SSSB---SHHHHHHHHHHHHHHHHHHHHHHT--

Sequence (93 aa):
MVLRRTAHAIEAGAQALAPVDTGTLRASISTTLSGDGRSGAMSAEIGPTVDYGIYQEYGTSTQPGTPFLGPAYDRQIDGYTRALAQAAASEVL